Protein AF-D2VRP2-F1 (afdb_monomer)

Nearest PDB structures (foldseek):
  1vkb-assembly1_A  TM=7.265E-01  e=5.240E-06  Mus musculus
  1v30-assembly1_A  TM=7.559E-01  e=2.590E-05  Pyrococcus horikoshii
  2qik-assembly1_A  TM=7.877E-01  e=1.207E-04  Bacillus subtilis
  2kl2-assembly1_A  TM=7.046E-01  e=2.181E-04  Mus musculus
  3qbt-assembly4_H  TM=2.808E-01  e=1.389E+00  Homo sapiens

Organism: Naegleria gruberi (NCBI:txid5762)

Sequence (166 aa):
MSAQPNGQNVVNLFVYGTLRPDDDSKAAWTHSFNNPDSYKALAEFGFIEGVKMYFSDYPVAVFTSDPNDRIYGYIISKLLIVADEIEEYPSMYDRTAVHAYPVCKETYDKKVMETNSDECVLIEKSSQNPITAYVYHRSLQHIAEVDKNLNPLAIPQNDWLRRNRQ

Solvent-accessible surface area (backbone atoms only — not comparable to full-atom values): 9525 Å² total; per-residue (Å²): 137,82,83,78,76,81,89,67,83,74,50,29,35,45,29,46,37,74,63,23,57,85,51,82,84,73,57,82,87,34,55,61,44,60,33,76,88,58,43,46,78,79,29,85,24,26,36,36,64,18,22,46,33,25,42,71,100,53,70,39,37,32,81,51,91,47,69,80,34,35,33,37,31,29,32,32,27,78,44,56,69,62,48,37,64,74,47,41,54,79,78,73,22,47,76,45,81,41,61,33,38,53,47,63,57,69,62,50,54,52,51,51,72,72,43,95,58,62,58,61,74,84,76,80,81,47,96,64,77,62,44,68,19,35,34,70,30,41,53,72,65,56,45,54,70,72,42,80,79,69,75,66,42,70,33,38,37,19,25,57,92,41,53,81,77,114

Secondary structure (DSSP, 8-state):
-PPPPS-----EEEE-STTSTT--S--GGGTTTS-GGGSEEEEEEEEEESEEEEESSSEEEEE-S-TT-EEEEEEEES-HHHHHHHTTTTTS-EEEEEEEEE--HHHHHHHHHH--SSSPP-PPPPSSPPEEEEEEE--HHHHHHH-TT---EEPGGG-GGGGGG-

Radius of gyration: 15.37 Å; Cα contacts (8 Å, |Δi|>4): 317; chains: 1; bounding box: 36×39×46 Å

pLDDT: mean 88.24, std 13.35, range [33.78, 98.44]

Foldseek 3Di:
DDDDPDDDPFQKAWDFWCLALPDPPVPVLNVLSVDPVNKAFPANKWKFFQWFWWDDVIIAIEGHPGRLHIAMGTIIGNCRVSCCVVCVPPPNWDKDKTFIAHDDVVVVVVQVVVDPFLAARDDDGDPDGTDTHMYIHDYPVSCCVPVVDDPTHTQRNNGNVSNVVD

Mean predicted aligned error: 5.58 Å

Structure (mmCIF, N/CA/C/O backbone):
data_AF-D2VRP2-F1
#
_entry.id   AF-D2VRP2-F1
#
loop_
_atom_site.group_PDB
_atom_site.id
_atom_site.type_symbol
_atom_site.label_atom_id
_atom_site.label_al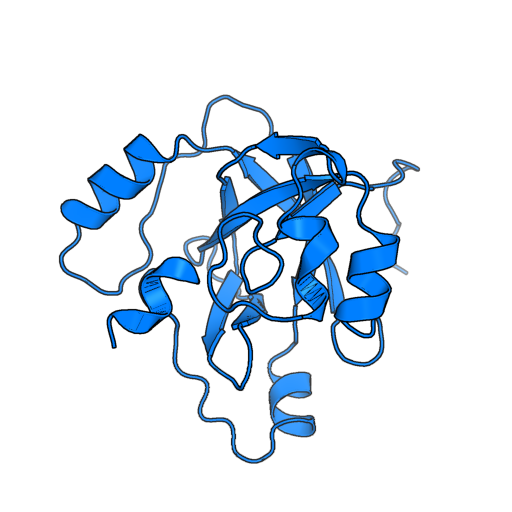t_id
_atom_site.label_comp_id
_atom_site.label_asym_id
_atom_site.label_entity_id
_atom_site.label_seq_id
_atom_site.pdbx_PDB_ins_code
_atom_site.Cartn_x
_atom_site.Cartn_y
_atom_site.Cartn_z
_atom_site.occupancy
_atom_site.B_iso_or_equiv
_atom_site.auth_seq_id
_atom_site.auth_comp_id
_atom_site.auth_asym_id
_atom_site.auth_atom_id
_atom_site.pdbx_PDB_model_num
ATOM 1 N N . MET A 1 1 ? -10.515 -6.899 -24.292 1.00 33.78 1 MET A N 1
ATOM 2 C CA . MET A 1 1 ? -10.430 -5.436 -24.482 1.00 33.78 1 MET A CA 1
ATOM 3 C C . MET A 1 1 ? -11.098 -4.780 -23.286 1.00 33.78 1 MET A C 1
ATOM 5 O O . MET A 1 1 ? -12.313 -4.658 -23.263 1.00 33.78 1 MET A O 1
ATOM 9 N N . SER A 1 2 ? -10.331 -4.489 -22.239 1.00 37.00 2 SER A N 1
ATOM 10 C CA . SER A 1 2 ? -10.818 -3.818 -21.033 1.00 37.00 2 SER A CA 1
ATOM 11 C C . SER A 1 2 ? -10.791 -2.309 -21.269 1.00 37.00 2 SER A C 1
ATOM 13 O O . SER A 1 2 ? -9.744 -1.739 -21.567 1.00 37.00 2 SER A O 1
ATOM 15 N N . ALA A 1 3 ? -11.959 -1.675 -21.194 1.00 39.03 3 ALA A N 1
ATOM 16 C CA . ALA A 1 3 ? -12.089 -0.229 -21.278 1.00 39.03 3 ALA A CA 1
ATOM 17 C C . ALA A 1 3 ? -11.336 0.419 -20.106 1.00 39.03 3 ALA A C 1
ATOM 19 O O . ALA A 1 3 ? -11.658 0.158 -18.947 1.00 39.03 3 ALA A O 1
ATOM 20 N N . GLN A 1 4 ? -10.327 1.241 -20.402 1.00 40.16 4 GLN A N 1
ATOM 21 C CA . GLN A 1 4 ? -9.709 2.099 -19.396 1.00 40.16 4 GLN A CA 1
ATOM 22 C C . GLN A 1 4 ? -10.696 3.223 -19.044 1.00 40.16 4 GLN A C 1
ATOM 24 O O . GLN A 1 4 ? -11.169 3.913 -19.952 1.00 40.16 4 GLN A O 1
ATOM 29 N N . PRO A 1 5 ? -11.053 3.412 -17.764 1.00 44.88 5 PRO A N 1
ATOM 30 C CA . PRO A 1 5 ? -11.942 4.492 -17.373 1.00 44.88 5 PRO A CA 1
ATOM 31 C C . PRO A 1 5 ? -11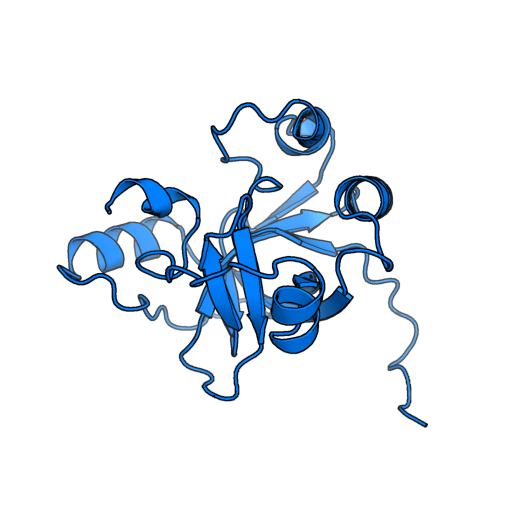.256 5.848 -17.596 1.00 44.88 5 PRO A C 1
ATOM 33 O O . PRO A 1 5 ? -10.077 6.018 -17.298 1.00 44.88 5 PRO A O 1
ATOM 36 N N . ASN A 1 6 ? -12.024 6.791 -18.148 1.00 41.31 6 ASN A N 1
ATOM 37 C CA . ASN A 1 6 ? -11.727 8.208 -18.376 1.00 41.31 6 ASN A CA 1
ATOM 38 C C . ASN A 1 6 ? -10.517 8.782 -17.609 1.00 41.31 6 ASN A C 1
ATOM 40 O O . ASN A 1 6 ? -10.652 9.163 -16.451 1.00 41.31 6 ASN A O 1
ATOM 44 N N . GLY A 1 7 ? -9.383 8.930 -18.305 1.00 44.12 7 GLY A N 1
ATOM 45 C CA . GLY A 1 7 ? -8.525 10.128 -18.347 1.00 44.12 7 GLY A CA 1
ATOM 46 C C . GLY A 1 7 ? -8.018 10.788 -17.057 1.00 44.12 7 GLY A C 1
ATOM 47 O O . GLY A 1 7 ? -7.414 11.855 -17.143 1.00 44.12 7 GLY A O 1
ATOM 48 N N . GLN A 1 8 ? -8.232 10.224 -15.872 1.00 49.06 8 GLN A N 1
ATOM 49 C CA . GLN A 1 8 ? -7.562 10.695 -14.668 1.00 49.06 8 GLN A CA 1
ATOM 50 C C . GLN A 1 8 ? -6.160 10.093 -14.656 1.00 49.06 8 GLN A C 1
ATOM 52 O O . GLN A 1 8 ? -5.999 8.889 -14.468 1.00 49.06 8 GLN A O 1
ATOM 57 N N . ASN A 1 9 ? -5.143 10.933 -14.865 1.00 66.75 9 ASN A N 1
ATOM 58 C CA . ASN A 1 9 ? -3.757 10.580 -14.569 1.00 66.75 9 ASN A CA 1
ATOM 59 C C . ASN A 1 9 ? -3.661 10.295 -13.065 1.00 66.75 9 ASN A C 1
ATOM 61 O O . ASN A 1 9 ? -3.453 11.206 -12.263 1.00 66.75 9 ASN A O 1
ATOM 65 N N . VAL A 1 10 ? -3.878 9.039 -12.672 1.00 69.81 10 VAL A N 1
ATOM 66 C CA . VAL A 1 10 ? -3.659 8.593 -11.298 1.00 69.81 10 VAL A CA 1
ATOM 67 C C . VAL A 1 10 ? -2.161 8.726 -11.041 1.00 69.81 10 VAL A C 1
ATOM 69 O O . VAL A 1 10 ? -1.357 8.008 -11.621 1.00 69.81 10 VAL A O 1
ATOM 72 N N . VAL A 1 11 ? -1.783 9.686 -10.203 1.00 87.81 11 VAL A N 1
ATOM 73 C CA . VAL A 1 11 ? -0.390 9.925 -9.772 1.00 87.81 11 VAL A CA 1
ATOM 74 C C . VAL A 1 11 ? -0.196 9.636 -8.283 1.00 87.81 11 VAL A C 1
ATOM 76 O O . VAL A 1 11 ? 0.837 9.973 -7.699 1.00 87.81 11 VAL A O 1
ATOM 79 N N . ASN A 1 12 ? -1.221 9.050 -7.663 1.00 96.94 12 ASN A N 1
ATOM 80 C CA . ASN A 1 12 ? -1.221 8.675 -6.260 1.00 96.94 12 ASN A CA 1
ATOM 81 C C . ASN A 1 12 ? -0.688 7.251 -6.117 1.00 96.94 12 ASN A C 1
ATOM 83 O O . ASN A 1 12 ? -0.940 6.402 -6.972 1.00 96.94 12 ASN A O 1
ATOM 87 N N . LEU A 1 13 ? -0.010 6.991 -5.009 1.00 97.88 13 LEU A N 1
ATOM 88 C CA . LEU A 1 13 ? 0.543 5.700 -4.637 1.00 97.88 13 LEU A CA 1
ATOM 89 C C . LEU A 1 13 ? -0.026 5.271 -3.287 1.00 97.88 13 LEU A C 1
ATOM 91 O O . LEU A 1 13 ? -0.113 6.085 -2.367 1.00 97.88 13 LEU A O 1
ATOM 95 N N . PHE A 1 14 ? -0.376 3.995 -3.177 1.00 98.44 14 PHE A N 1
ATOM 96 C CA . PHE A 1 14 ? -0.557 3.306 -1.910 1.00 98.44 14 PHE A CA 1
ATOM 97 C C . PHE A 1 14 ? 0.709 2.490 -1.638 1.00 98.44 14 PHE A C 1
ATOM 99 O O . PHE A 1 14 ? 0.995 1.533 -2.358 1.00 98.44 14 PHE A O 1
ATOM 106 N N . VAL A 1 15 ? 1.481 2.883 -0.625 1.00 97.88 15 VAL A N 1
ATOM 107 C CA . VAL A 1 15 ? 2.757 2.241 -0.271 1.00 97.88 15 VAL A CA 1
ATOM 108 C C . VAL A 1 15 ? 2.623 1.522 1.067 1.00 97.88 15 VAL A C 1
ATOM 110 O O . VAL A 1 15 ? 2.195 2.115 2.053 1.00 97.88 15 VAL A O 1
ATOM 113 N N . TYR A 1 16 ? 2.970 0.236 1.103 1.00 97.00 16 TYR A N 1
ATOM 114 C CA . TYR A 1 16 ? 2.718 -0.651 2.251 1.00 97.00 16 TYR A CA 1
ATOM 115 C C . TYR A 1 16 ? 3.975 -1.318 2.814 1.00 97.00 16 TYR A C 1
ATOM 117 O O . TYR A 1 16 ? 3.913 -1.896 3.894 1.00 97.00 16 TYR A O 1
ATOM 125 N N . GLY A 1 17 ? 5.091 -1.246 2.089 1.00 95.44 17 GLY A N 1
ATOM 126 C CA . GLY A 1 17 ? 6.344 -1.929 2.395 1.00 95.44 17 GLY A CA 1
ATOM 127 C C . GLY A 1 17 ? 7.500 -0.968 2.6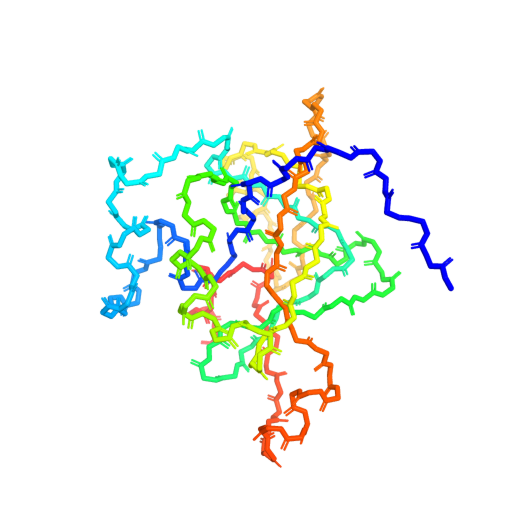61 1.00 95.44 17 GLY A C 1
ATOM 128 O O . GLY A 1 17 ? 7.325 0.051 3.321 1.00 95.44 17 GLY A O 1
ATOM 129 N N . THR A 1 18 ? 8.667 -1.255 2.084 1.00 94.88 18 THR A N 1
ATOM 130 C CA . THR A 1 18 ? 9.887 -0.435 2.218 1.00 94.88 18 THR A CA 1
ATOM 131 C C . THR A 1 18 ? 9.737 0.984 1.669 1.00 94.88 18 THR A C 1
ATOM 133 O O . THR A 1 18 ? 10.440 1.885 2.101 1.00 94.88 18 THR A O 1
ATOM 136 N N . LEU A 1 19 ? 8.808 1.214 0.736 1.00 96.50 19 LEU A N 1
ATOM 137 C CA . LEU A 1 19 ? 8.491 2.556 0.233 1.00 96.50 19 LEU A CA 1
ATOM 138 C C . LEU A 1 19 ? 7.645 3.397 1.204 1.00 96.50 19 LEU A C 1
ATOM 140 O O . LEU A 1 19 ? 7.281 4.527 0.878 1.00 96.50 19 LEU A O 1
ATOM 144 N N . ARG A 1 20 ? 7.263 2.869 2.370 1.00 96.31 20 ARG A N 1
ATOM 145 C CA . ARG A 1 20 ? 6.544 3.668 3.359 1.00 96.31 20 ARG A CA 1
ATOM 146 C C . ARG A 1 20 ? 7.453 4.757 3.937 1.00 96.31 20 ARG A C 1
ATOM 148 O O . ARG A 1 20 ? 8.578 4.446 4.313 1.00 96.31 20 ARG A O 1
ATOM 155 N N . PRO A 1 21 ? 6.954 5.995 4.105 1.00 95.56 21 PRO A N 1
ATOM 156 C CA . PRO A 1 21 ? 7.723 7.061 4.747 1.00 95.56 21 PRO A CA 1
ATOM 157 C C . PRO A 1 21 ? 8.153 6.777 6.192 1.00 95.56 21 PRO A C 1
ATOM 159 O O . PRO A 1 21 ? 9.099 7.388 6.681 1.00 95.56 21 PRO A O 1
ATOM 162 N N . ASP A 1 22 ? 7.437 5.890 6.888 1.00 94.31 22 ASP A N 1
ATOM 163 C CA . ASP A 1 22 ? 7.727 5.464 8.259 1.00 94.31 22 ASP A CA 1
ATOM 164 C C . ASP A 1 22 ? 8.491 4.128 8.333 1.00 94.31 22 ASP A C 1
ATOM 166 O O . ASP A 1 22 ? 8.633 3.564 9.419 1.00 94.31 22 ASP A O 1
ATOM 170 N N . ASP A 1 23 ? 8.996 3.617 7.204 1.00 92.81 23 ASP A N 1
ATOM 171 C CA . ASP A 1 23 ? 9.845 2.429 7.189 1.00 92.81 23 ASP A CA 1
ATOM 172 C C . ASP A 1 23 ? 11.260 2.725 7.712 1.00 92.81 23 ASP A C 1
ATOM 174 O O . ASP A 1 23 ? 11.942 3.669 7.305 1.00 92.81 23 ASP A O 1
ATOM 178 N N . ASP A 1 24 ? 11.731 1.860 8.606 1.00 87.69 24 ASP A N 1
ATOM 179 C CA . ASP A 1 24 ? 13.003 1.987 9.314 1.00 87.69 24 ASP A CA 1
ATOM 180 C C . ASP A 1 24 ? 14.085 1.018 8.810 1.00 87.69 24 ASP A C 1
ATOM 182 O O . ASP A 1 24 ? 15.146 0.904 9.429 1.00 87.69 24 ASP A O 1
ATOM 186 N N . SER A 1 25 ? 13.871 0.350 7.666 1.00 85.81 25 SER A N 1
ATOM 187 C CA . SER A 1 25 ? 14.841 -0.593 7.082 1.00 85.81 25 SER A CA 1
ATOM 188 C C . SER A 1 25 ? 16.173 0.053 6.682 1.00 85.81 25 SER A C 1
ATOM 190 O O . SER A 1 25 ? 17.175 -0.644 6.525 1.00 85.81 25 SER A O 1
ATOM 192 N N . LYS A 1 26 ? 16.200 1.387 6.526 1.00 86.38 26 LYS A N 1
ATOM 193 C CA . LYS A 1 26 ? 17.342 2.175 6.019 1.00 86.38 26 LYS A CA 1
ATOM 194 C C . LYS A 1 26 ? 17.795 1.756 4.617 1.00 86.38 26 LYS A C 1
ATOM 196 O O . LYS A 1 26 ? 18.950 1.981 4.250 1.00 86.38 26 LYS A O 1
ATOM 201 N N . ALA A 1 27 ? 16.899 1.160 3.836 1.00 87.12 27 ALA A N 1
ATOM 202 C CA . ALA A 1 27 ? 17.138 0.846 2.440 1.00 87.12 27 ALA A CA 1
ATOM 203 C C . ALA A 1 27 ? 17.590 2.098 1.664 1.00 87.12 27 ALA A C 1
ATOM 205 O O . ALA A 1 27 ? 16.918 3.126 1.659 1.00 87.12 27 ALA A O 1
ATOM 206 N N . ALA A 1 28 ? 18.747 2.031 1.000 1.00 88.88 28 ALA A N 1
ATOM 207 C CA . ALA A 1 28 ? 19.355 3.210 0.374 1.00 88.88 28 ALA A CA 1
ATOM 208 C C . ALA A 1 28 ? 18.475 3.836 -0.727 1.00 88.88 28 ALA A C 1
ATOM 210 O O . ALA A 1 28 ? 18.535 5.042 -0.960 1.00 88.88 28 ALA A O 1
ATOM 211 N N . TRP A 1 29 ? 17.635 3.028 -1.378 1.00 90.38 29 TRP A N 1
ATOM 212 C CA . TRP A 1 29 ? 16.737 3.457 -2.450 1.00 90.38 29 TRP A CA 1
ATOM 213 C C . TRP A 1 29 ? 15.481 4.195 -1.957 1.00 90.38 29 TRP A C 1
ATOM 215 O O . TRP A 1 29 ? 14.791 4.810 -2.762 1.00 90.38 29 TRP A O 1
ATOM 225 N N . THR A 1 30 ? 15.178 4.200 -0.653 1.00 91.12 30 THR A N 1
ATOM 226 C CA . THR A 1 30 ? 13.933 4.790 -0.115 1.00 91.12 30 THR A CA 1
ATOM 227 C C . THR A 1 30 ? 14.084 6.253 0.309 1.00 91.12 30 THR A C 1
ATOM 229 O O . THR A 1 30 ? 13.151 6.851 0.843 1.00 91.12 30 THR A O 1
ATOM 232 N N . HIS A 1 31 ? 15.233 6.884 0.032 1.00 90.81 31 HIS A N 1
ATOM 233 C CA . HIS A 1 31 ? 15.541 8.239 0.505 1.00 90.81 31 HIS A CA 1
ATOM 234 C C . HIS A 1 31 ? 14.472 9.283 0.135 1.00 90.81 31 HIS A C 1
ATOM 236 O O . HIS A 1 31 ? 14.101 10.105 0.971 1.00 90.81 31 HIS A O 1
ATOM 242 N N . SER A 1 32 ? 13.922 9.226 -1.084 1.00 93.25 32 SER A N 1
ATOM 243 C CA . SER A 1 32 ? 12.846 10.130 -1.519 1.00 93.25 32 SER A CA 1
ATOM 244 C C . SER A 1 32 ? 11.524 9.912 -0.778 1.00 93.25 32 SER A C 1
ATOM 246 O O . SER A 1 32 ? 10.736 10.843 -0.668 1.00 93.25 32 SER A O 1
ATOM 248 N N . PHE A 1 33 ? 11.265 8.713 -0.259 1.00 95.19 33 PHE A N 1
ATOM 249 C CA . PHE A 1 33 ? 10.049 8.404 0.500 1.00 95.19 33 PHE A CA 1
ATOM 250 C C . PHE A 1 33 ? 10.189 8.796 1.973 1.00 95.19 33 PHE A C 1
ATOM 252 O O . PHE A 1 33 ? 9.202 9.162 2.600 1.00 95.19 33 PHE A O 1
ATOM 259 N N . ASN A 1 34 ? 11.419 8.825 2.491 1.00 92.69 34 ASN A N 1
ATOM 260 C CA . ASN A 1 34 ? 11.722 9.223 3.869 1.00 92.69 34 ASN A CA 1
ATOM 261 C C . ASN A 1 34 ? 11.947 10.738 4.025 1.00 92.69 34 ASN A C 1
ATOM 263 O O . ASN A 1 34 ? 12.186 11.220 5.132 1.00 92.69 34 ASN A O 1
ATOM 267 N N . ASN A 1 35 ? 11.890 11.499 2.927 1.00 93.69 35 ASN A N 1
ATOM 268 C CA . ASN A 1 35 ? 11.974 12.955 2.925 1.00 93.69 35 ASN A CA 1
ATOM 269 C C . ASN A 1 35 ? 10.575 13.573 2.703 1.00 93.69 35 ASN A C 1
ATOM 271 O O . ASN A 1 35 ? 10.093 13.560 1.566 1.00 93.69 35 ASN A O 1
ATOM 275 N N . PRO A 1 36 ? 9.939 14.167 3.734 1.00 93.06 36 PRO A N 1
ATOM 276 C CA . PRO A 1 36 ? 8.599 14.756 3.635 1.00 93.06 36 PRO A CA 1
ATOM 277 C C . PRO A 1 36 ? 8.430 15.818 2.540 1.00 93.06 36 PRO A C 1
ATOM 279 O O . PRO A 1 36 ? 7.325 15.994 2.033 1.00 93.06 36 PRO A O 1
ATOM 282 N N . ASP A 1 37 ? 9.509 16.493 2.126 1.00 95.56 37 ASP A N 1
ATOM 283 C CA . ASP A 1 37 ? 9.463 17.513 1.070 1.00 95.56 37 ASP A CA 1
ATOM 284 C C . ASP A 1 37 ? 9.371 16.912 -0.347 1.00 95.56 37 ASP A C 1
ATOM 286 O O . ASP A 1 37 ? 9.015 17.599 -1.309 1.00 95.56 37 ASP A O 1
ATOM 290 N N . SER A 1 38 ? 9.682 15.619 -0.497 1.00 95.06 38 SER A N 1
ATOM 291 C CA . SER A 1 38 ? 9.735 14.925 -1.793 1.00 95.06 38 SER A CA 1
ATOM 292 C C . SER A 1 38 ? 8.378 14.378 -2.251 1.00 95.06 38 SER A C 1
ATOM 294 O O . SER A 1 38 ? 8.196 14.088 -3.434 1.00 95.06 38 SER A O 1
ATOM 296 N N . TYR A 1 39 ? 7.396 14.273 -1.353 1.00 95.50 39 TYR A N 1
ATOM 297 C CA . TYR A 1 39 ? 6.057 13.772 -1.665 1.00 95.50 39 TYR A CA 1
ATOM 298 C C . TYR A 1 39 ? 4.963 14.677 -1.093 1.00 95.50 39 TYR A C 1
ATOM 300 O O . TYR A 1 39 ? 5.209 15.671 -0.420 1.00 95.50 39 TYR A O 1
ATOM 308 N N . LYS A 1 40 ? 3.706 14.375 -1.421 1.00 96.25 40 LYS A N 1
ATOM 309 C CA . LYS A 1 40 ? 2.551 14.936 -0.710 1.00 96.25 40 LYS A CA 1
ATOM 310 C C . LYS A 1 40 ? 1.768 13.791 -0.088 1.00 96.25 40 LYS A C 1
ATOM 312 O O . LYS A 1 40 ? 1.227 12.969 -0.831 1.00 96.25 40 LYS A O 1
ATOM 317 N N . ALA A 1 41 ? 1.694 13.767 1.241 1.00 96.06 41 ALA A N 1
ATOM 318 C CA . ALA A 1 41 ? 0.804 12.875 1.972 1.00 96.06 41 ALA A CA 1
ATOM 319 C C . ALA A 1 41 ? -0.652 13.265 1.688 1.00 96.06 41 ALA A C 1
ATOM 321 O O . ALA A 1 41 ? -1.054 14.413 1.884 1.00 96.06 41 ALA A O 1
ATOM 322 N N . LEU A 1 42 ? -1.430 12.315 1.178 1.00 95.94 42 LEU A N 1
ATOM 323 C CA . LEU A 1 42 ? -2.883 12.432 1.054 1.00 95.94 42 LEU A CA 1
ATOM 324 C C . LEU A 1 42 ? -3.570 11.803 2.269 1.00 95.94 42 LEU A C 1
ATOM 326 O O . LEU A 1 42 ? -4.584 12.318 2.727 1.00 95.94 42 LEU A O 1
ATOM 330 N N . ALA A 1 43 ? -2.979 10.731 2.800 1.00 95.44 43 ALA A N 1
ATOM 331 C CA . ALA A 1 43 ? -3.263 10.182 4.115 1.00 95.44 43 ALA A CA 1
ATOM 332 C C . ALA A 1 43 ? -2.000 9.506 4.661 1.00 95.44 43 ALA A C 1
ATOM 334 O O . ALA A 1 43 ? -1.326 8.771 3.937 1.00 95.44 43 ALA A O 1
ATOM 335 N N . GLU A 1 44 ? -1.700 9.734 5.936 1.00 94.06 44 GLU A N 1
ATOM 336 C CA . GLU A 1 44 ? -0.578 9.077 6.617 1.00 94.06 44 GLU A CA 1
ATOM 337 C C . GLU A 1 44 ? -0.868 7.608 6.926 1.00 94.06 44 GLU A C 1
ATOM 339 O O . GLU A 1 44 ? 0.046 6.829 7.150 1.00 94.06 44 GLU A O 1
ATOM 344 N N . PHE A 1 45 ? -2.138 7.207 6.937 1.00 96.00 45 PHE A N 1
ATOM 345 C CA . PHE A 1 45 ? -2.500 5.823 7.181 1.00 96.00 45 PHE A CA 1
ATOM 346 C C . PHE A 1 45 ? -3.803 5.458 6.470 1.00 96.00 45 PHE A C 1
ATOM 348 O O . PHE A 1 45 ? -4.751 6.245 6.390 1.00 96.00 45 PHE A O 1
ATOM 355 N N . GLY A 1 46 ? -3.848 4.249 5.930 1.00 97.00 46 GLY A N 1
ATOM 356 C CA . GLY A 1 46 ? -4.985 3.723 5.196 1.00 97.00 46 GLY A CA 1
ATOM 357 C C . GLY A 1 46 ? -4.826 2.241 4.909 1.00 97.00 46 GLY A C 1
ATOM 358 O O . GLY A 1 46 ? -3.794 1.641 5.215 1.00 97.00 46 GLY A O 1
ATOM 359 N N . PHE A 1 47 ? -5.850 1.661 4.294 1.00 97.81 47 PHE A N 1
ATOM 360 C CA . PHE A 1 47 ? -5.812 0.278 3.832 1.00 97.81 47 PHE A CA 1
ATOM 361 C C . PHE A 1 47 ? -6.382 0.122 2.425 1.00 97.81 47 PHE A C 1
ATOM 363 O O . PHE A 1 47 ? -7.138 0.970 1.944 1.00 97.81 47 PHE A O 1
ATOM 370 N N . ILE A 1 48 ? -6.049 -0.999 1.793 1.00 97.94 48 ILE A N 1
ATOM 371 C CA . ILE A 1 48 ? -6.722 -1.515 0.594 1.00 97.94 48 ILE A CA 1
ATOM 372 C C . ILE A 1 48 ? -7.310 -2.894 0.909 1.00 97.94 48 ILE A C 1
ATOM 374 O O . ILE A 1 48 ? -6.836 -3.566 1.820 1.00 97.94 48 ILE A O 1
ATOM 378 N N . GLU A 1 49 ? -8.361 -3.291 0.193 1.00 97.44 49 GLU A N 1
ATOM 379 C CA . GLU A 1 49 ? -9.080 -4.561 0.394 1.00 97.44 49 GLU A CA 1
ATOM 380 C C . GLU A 1 49 ? -8.710 -5.593 -0.675 1.00 97.44 49 GLU A C 1
ATOM 382 O O . GLU A 1 49 ? -8.338 -5.225 -1.790 1.00 97.44 49 GLU A O 1
ATOM 387 N N . GLY A 1 50 ? -8.876 -6.875 -0.348 1.00 96.62 50 GLY A N 1
ATOM 388 C CA . GLY A 1 50 ? -8.587 -7.992 -1.243 1.00 96.62 50 GLY A CA 1
ATOM 389 C C . GLY A 1 50 ? -7.096 -8.225 -1.441 1.00 96.62 50 GLY A C 1
ATOM 390 O O . GLY A 1 50 ? -6.687 -8.568 -2.548 1.00 96.62 50 GLY A O 1
ATOM 391 N N . VAL A 1 51 ? -6.267 -7.968 -0.423 1.00 97.12 51 VAL A N 1
ATOM 392 C CA . VAL A 1 51 ? -4.805 -8.083 -0.529 1.00 97.12 51 VAL A CA 1
ATOM 393 C C . VAL A 1 51 ? -4.201 -8.646 0.756 1.00 97.12 51 VAL A C 1
ATOM 395 O O . VAL A 1 51 ? -4.514 -8.176 1.849 1.00 97.12 51 VAL A O 1
ATOM 398 N N . LYS A 1 52 ? -3.286 -9.613 0.619 1.00 95.19 52 LYS A N 1
ATOM 399 C CA . LYS A 1 52 ? -2.420 -10.117 1.700 1.00 95.19 52 LYS A CA 1
ATOM 400 C C . LYS A 1 52 ? -0.972 -9.710 1.479 1.00 95.19 52 LYS A C 1
ATOM 402 O O . LYS A 1 52 ? -0.550 -9.525 0.338 1.00 95.19 52 LYS A O 1
ATOM 407 N N . MET A 1 53 ? -0.215 -9.621 2.570 1.00 94.69 53 MET A N 1
ATOM 408 C CA . MET A 1 53 ? 1.212 -9.320 2.529 1.00 94.69 53 MET A CA 1
ATOM 409 C C . MET A 1 53 ? 2.048 -10.508 2.995 1.00 94.69 53 MET A C 1
ATOM 411 O O . MET A 1 53 ? 1.763 -11.120 4.025 1.00 94.69 53 MET A O 1
ATOM 415 N N . TYR A 1 54 ? 3.116 -10.784 2.256 1.00 91.44 54 TYR A N 1
ATOM 416 C CA . TYR A 1 54 ? 4.065 -11.844 2.562 1.00 91.44 54 TYR A CA 1
ATOM 417 C C . TYR A 1 54 ? 5.493 -11.308 2.617 1.00 91.44 54 TYR A C 1
ATOM 419 O O . TYR A 1 54 ? 5.833 -10.326 1.955 1.00 91.44 54 TYR A O 1
ATOM 427 N N . PHE A 1 55 ? 6.322 -11.981 3.406 1.00 88.06 55 PHE A N 1
ATOM 428 C CA . PHE A 1 55 ? 7.759 -11.786 3.471 1.00 88.06 55 PHE A CA 1
ATOM 429 C C . PHE A 1 55 ? 8.446 -12.688 2.433 1.00 88.06 55 PHE A C 1
ATOM 431 O O . PHE A 1 55 ? 8.272 -13.911 2.460 1.00 88.06 55 PHE A O 1
ATOM 438 N N . SER A 1 56 ? 9.205 -12.069 1.529 1.00 81.69 56 SER A N 1
ATOM 439 C CA . SER A 1 56 ? 10.238 -12.704 0.698 1.00 81.69 56 SER A CA 1
ATOM 440 C C . SER A 1 56 ? 11.604 -12.184 1.183 1.00 81.69 56 SER A C 1
ATOM 442 O O . SER A 1 56 ? 11.869 -12.228 2.375 1.00 81.69 56 SER A O 1
ATOM 444 N N . ASP A 1 57 ? 12.428 -11.594 0.322 1.00 80.62 57 ASP A N 1
ATOM 445 C CA . ASP A 1 57 ? 13.507 -10.675 0.723 1.00 80.62 57 ASP A CA 1
ATOM 446 C C . ASP A 1 57 ? 12.969 -9.260 1.030 1.00 80.62 57 ASP A C 1
ATOM 448 O O . ASP A 1 57 ? 13.569 -8.480 1.772 1.00 80.62 57 ASP A O 1
ATOM 452 N N .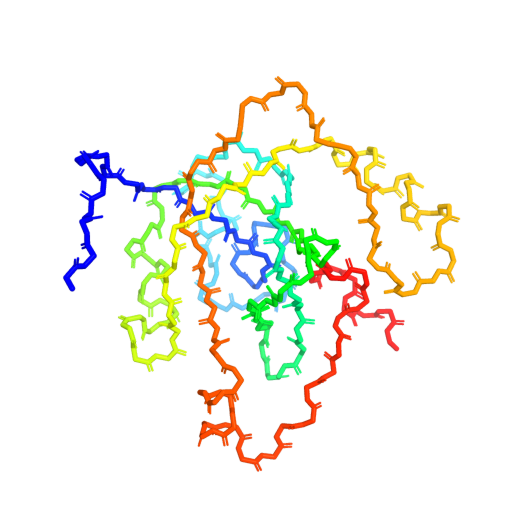 TYR A 1 58 ? 11.792 -8.949 0.478 1.00 84.69 58 TYR A N 1
ATOM 453 C CA . TYR A 1 58 ? 11.078 -7.675 0.566 1.00 84.69 58 TYR A CA 1
ATOM 454 C C . TYR A 1 58 ? 9.573 -7.933 0.776 1.00 84.69 58 TYR A C 1
ATOM 456 O O . TYR A 1 58 ? 9.109 -9.057 0.546 1.00 84.69 58 TYR A O 1
ATOM 464 N N . PRO A 1 59 ? 8.788 -6.938 1.230 1.00 91.12 59 PRO A N 1
ATOM 465 C CA . PRO A 1 59 ? 7.3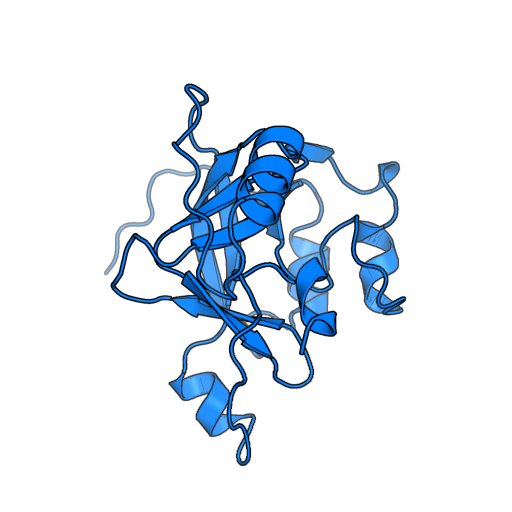42 -7.088 1.362 1.00 91.12 59 PRO A CA 1
ATOM 466 C C . PRO A 1 59 ? 6.678 -7.260 -0.000 1.00 91.12 59 PRO A C 1
ATOM 468 O O . PRO A 1 59 ? 6.846 -6.424 -0.882 1.00 91.12 59 PRO A O 1
ATOM 471 N N . VAL A 1 60 ? 5.850 -8.293 -0.136 1.00 92.69 60 VAL A N 1
ATOM 472 C CA . VAL A 1 60 ? 5.096 -8.558 -1.363 1.00 92.69 60 VAL A CA 1
ATOM 473 C C . VAL A 1 60 ? 3.601 -8.544 -1.073 1.00 92.69 60 VAL A C 1
ATOM 475 O O . VAL A 1 60 ? 3.107 -9.352 -0.283 1.00 92.69 60 VAL A O 1
ATOM 478 N N . ALA A 1 61 ? 2.870 -7.641 -1.727 1.00 96.00 61 ALA A N 1
ATOM 479 C CA . ALA A 1 61 ? 1.414 -7.688 -1.783 1.00 96.00 61 ALA A CA 1
ATOM 480 C C . ALA A 1 61 ? 0.938 -8.680 -2.847 1.00 96.00 61 ALA A C 1
ATOM 482 O O . ALA A 1 61 ? 1.450 -8.696 -3.967 1.00 96.00 61 ALA A O 1
ATOM 483 N N . VAL A 1 62 ? -0.087 -9.457 -2.503 1.00 94.94 62 VAL A N 1
ATOM 484 C CA . VAL A 1 62 ? -0.753 -10.412 -3.393 1.00 94.94 62 VAL A CA 1
ATOM 485 C C . VAL A 1 62 ? -2.258 -10.200 -3.296 1.00 94.94 62 VAL A C 1
ATOM 487 O O . VAL A 1 62 ? -2.825 -10.261 -2.203 1.00 94.94 62 VAL A O 1
ATOM 490 N N . PHE A 1 63 ? -2.911 -9.977 -4.436 1.00 95.88 63 PHE A N 1
ATOM 491 C CA . PHE A 1 63 ? -4.368 -9.875 -4.494 1.00 95.88 63 PHE A CA 1
ATOM 492 C C . PHE A 1 63 ? -5.040 -11.217 -4.188 1.00 95.88 63 PHE A C 1
ATOM 494 O O . PHE A 1 63 ? -4.623 -12.270 -4.676 1.00 95.88 63 PHE A O 1
ATOM 501 N N . THR A 1 64 ? -6.112 -11.167 -3.406 1.00 94.88 64 THR A N 1
ATOM 502 C CA . THR A 1 64 ? -6.934 -12.310 -3.007 1.00 94.88 64 THR A CA 1
ATOM 503 C C . THR A 1 64 ? -8.401 -12.053 -3.352 1.00 94.88 64 THR A C 1
ATOM 505 O O . THR A 1 64 ? -8.795 -10.959 -3.758 1.00 94.88 64 THR A O 1
ATOM 508 N N . SER A 1 65 ? -9.232 -13.086 -3.219 1.00 94.62 65 SER A N 1
ATOM 509 C CA . SER A 1 65 ? -10.681 -12.975 -3.398 1.00 94.62 65 SER A CA 1
ATOM 510 C C . SER A 1 65 ? -11.432 -12.577 -2.123 1.00 94.62 65 SER A C 1
ATOM 512 O O . SER A 1 65 ? -12.643 -12.374 -2.192 1.00 94.62 65 SER A O 1
ATOM 514 N N . ASP A 1 66 ? -10.764 -12.523 -0.966 1.00 95.00 66 ASP A N 1
ATOM 515 C CA . ASP A 1 66 ? -11.404 -12.215 0.316 1.00 95.00 66 ASP A CA 1
ATOM 516 C C . ASP A 1 66 ? -11.308 -10.708 0.605 1.00 95.00 66 ASP A C 1
ATOM 518 O O . ASP A 1 66 ? -10.212 -10.195 0.826 1.00 95.00 66 ASP A O 1
ATOM 522 N N . PRO A 1 67 ? -12.427 -9.963 0.641 1.00 91.25 67 PRO A N 1
ATOM 523 C CA . PRO A 1 67 ? -12.401 -8.527 0.922 1.00 91.25 67 PRO A CA 1
ATOM 524 C C . PRO A 1 67 ? -11.966 -8.180 2.358 1.00 91.25 67 PRO A C 1
ATOM 526 O O . PRO A 1 67 ? -11.686 -7.011 2.642 1.00 91.25 67 PRO A O 1
ATOM 529 N N . ASN A 1 68 ? -11.919 -9.160 3.267 1.00 93.25 68 ASN A N 1
ATOM 530 C CA . ASN A 1 68 ? -11.396 -8.972 4.620 1.00 93.25 68 ASN A CA 1
ATOM 531 C C . ASN A 1 68 ? -9.866 -9.013 4.664 1.00 93.25 68 ASN A C 1
ATOM 533 O O . ASN A 1 68 ? -9.280 -8.528 5.631 1.00 93.25 68 ASN A O 1
ATOM 537 N N . ASP A 1 69 ? -9.218 -9.527 3.616 1.00 95.25 69 ASP A N 1
ATOM 538 C CA . ASP A 1 69 ? -7.777 -9.398 3.468 1.00 95.25 69 ASP A CA 1
ATOM 539 C C . ASP A 1 69 ? -7.441 -7.944 3.167 1.00 95.25 69 ASP A C 1
ATOM 541 O O . ASP A 1 69 ? -7.839 -7.387 2.140 1.00 95.25 69 ASP A O 1
ATOM 545 N N . ARG A 1 70 ? -6.734 -7.305 4.093 1.00 96.88 70 ARG A N 1
ATOM 546 C CA . ARG A 1 70 ? -6.357 -5.901 3.983 1.00 96.88 70 ARG A CA 1
ATOM 547 C C . ARG A 1 70 ? -4.898 -5.740 4.308 1.00 96.88 70 ARG A C 1
ATOM 549 O O . ARG A 1 70 ? -4.434 -6.343 5.265 1.00 96.88 70 ARG A O 1
ATOM 556 N N . ILE A 1 71 ? -4.221 -4.870 3.570 1.00 97.62 71 ILE A N 1
ATOM 557 C CA . ILE A 1 71 ? -2.880 -4.400 3.921 1.00 97.62 71 ILE A CA 1
ATOM 558 C C . ILE A 1 71 ? -2.927 -2.925 4.301 1.00 97.62 71 ILE A C 1
ATOM 560 O O . ILE A 1 71 ? -3.763 -2.174 3.790 1.00 97.62 71 ILE A O 1
ATOM 564 N N . TYR A 1 72 ? -2.007 -2.518 5.170 1.00 97.56 72 TYR A N 1
ATOM 565 C CA . TYR A 1 72 ? -1.940 -1.165 5.715 1.00 97.56 72 TYR A CA 1
ATOM 566 C C . TYR A 1 72 ? -0.724 -0.394 5.201 1.00 97.56 72 TYR A C 1
ATOM 568 O O . TYR A 1 72 ? 0.353 -0.958 4.996 1.00 97.56 72 TYR A O 1
ATOM 576 N N . GLY A 1 73 ? -0.899 0.909 4.985 1.00 97.62 73 GLY A N 1
ATOM 577 C CA . GLY A 1 73 ? 0.133 1.742 4.381 1.00 97.62 73 GLY A CA 1
ATOM 578 C C . GLY A 1 73 ? -0.219 3.223 4.291 1.00 97.62 73 GLY A C 1
ATOM 579 O O . GLY A 1 73 ? -1.209 3.685 4.859 1.00 97.62 73 GLY A O 1
ATOM 580 N N . TYR A 1 74 ? 0.607 3.958 3.550 1.00 97.81 74 TYR A N 1
ATOM 581 C CA . TYR A 1 74 ? 0.466 5.391 3.293 1.00 97.81 74 TYR A CA 1
ATOM 582 C C . TYR A 1 74 ? -0.171 5.646 1.929 1.00 97.81 74 TYR A C 1
ATOM 584 O O . TYR A 1 74 ? 0.059 4.902 0.974 1.00 97.81 74 TYR A O 1
ATOM 592 N N . ILE A 1 75 ? -0.905 6.756 1.816 1.00 97.69 75 ILE A N 1
ATOM 593 C CA . ILE A 1 75 ? -1.426 7.261 0.542 1.00 97.69 75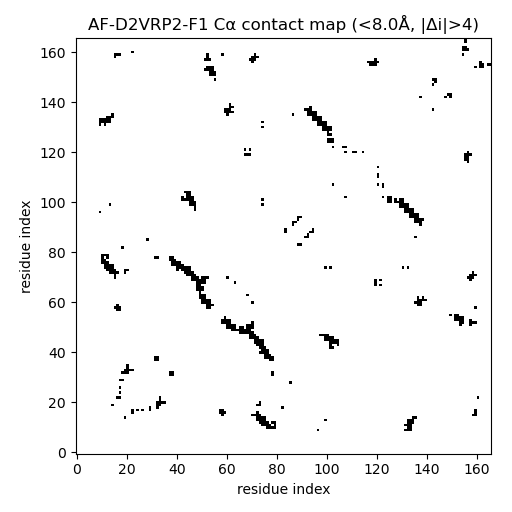 ILE A CA 1
ATOM 594 C C . ILE A 1 75 ? -0.681 8.552 0.207 1.00 97.69 75 ILE A C 1
ATOM 596 O O . ILE A 1 75 ? -0.876 9.581 0.858 1.00 97.69 75 ILE A O 1
ATOM 600 N N . ILE A 1 76 ? 0.168 8.513 -0.816 1.00 97.62 76 ILE A N 1
ATOM 601 C CA . ILE A 1 76 ? 1.047 9.625 -1.201 1.00 97.62 76 ILE A CA 1
ATOM 602 C C . ILE A 1 76 ? 0.900 9.974 -2.683 1.00 97.62 76 ILE A C 1
ATOM 604 O O . ILE A 1 76 ? 0.216 9.294 -3.440 1.00 97.62 76 ILE A O 1
ATOM 608 N N . SER A 1 77 ? 1.546 11.053 -3.115 1.00 96.44 77 SER A N 1
ATOM 609 C CA . SER A 1 77 ? 1.630 11.461 -4.523 1.00 96.44 77 SER A CA 1
ATOM 610 C C . SER A 1 77 ? 2.997 12.078 -4.836 1.00 96.44 77 SER A C 1
ATOM 612 O O . SER A 1 77 ? 3.757 12.376 -3.914 1.00 96.44 77 SER A O 1
ATOM 614 N N . LYS A 1 78 ? 3.267 12.309 -6.132 1.00 93.69 78 LYS A N 1
ATOM 615 C CA . LYS A 1 78 ? 4.499 12.886 -6.731 1.00 93.69 78 LYS A CA 1
ATOM 616 C C . LYS A 1 78 ? 5.677 11.931 -6.962 1.00 93.69 78 LYS A C 1
ATOM 618 O O . LYS A 1 78 ? 6.593 12.312 -7.679 1.00 93.69 78 LYS A O 1
ATOM 623 N N . LEU A 1 79 ? 5.641 10.705 -6.441 1.00 95.56 79 LEU A N 1
ATOM 624 C CA . LEU A 1 79 ? 6.763 9.757 -6.541 1.00 95.56 79 LEU A CA 1
ATOM 625 C C . LEU A 1 79 ? 6.535 8.596 -7.521 1.00 95.56 79 LEU A C 1
ATOM 627 O O . LEU A 1 79 ? 7.259 7.615 -7.462 1.00 95.56 79 LEU A O 1
ATOM 631 N N . LEU A 1 80 ? 5.558 8.684 -8.432 1.00 95.19 80 LEU A N 1
ATOM 632 C CA . LEU A 1 80 ? 5.208 7.563 -9.320 1.00 95.19 80 LEU A CA 1
ATOM 633 C C . LEU A 1 80 ? 6.382 7.079 -10.186 1.00 95.19 80 LEU A C 1
ATOM 635 O O . LEU A 1 80 ? 6.623 5.884 -10.256 1.00 95.19 80 LEU A O 1
ATOM 639 N N . ILE A 1 81 ? 7.120 8.001 -10.812 1.00 94.94 81 ILE A N 1
ATOM 640 C CA . ILE A 1 81 ? 8.263 7.652 -11.676 1.00 94.94 81 ILE A CA 1
ATOM 641 C C . ILE A 1 81 ? 9.394 7.038 -10.842 1.00 94.94 81 ILE A C 1
ATOM 643 O O . ILE A 1 81 ? 9.961 6.025 -11.226 1.00 94.94 81 ILE A O 1
ATOM 647 N N . VAL A 1 82 ? 9.670 7.610 -9.667 1.00 95.75 82 VAL A N 1
ATOM 648 C CA . VAL A 1 82 ? 10.688 7.090 -8.741 1.00 95.75 82 VAL A CA 1
ATOM 649 C C . VAL A 1 82 ? 10.308 5.689 -8.251 1.00 95.75 82 VAL A C 1
ATOM 651 O O . VAL A 1 82 ? 11.159 4.813 -8.164 1.00 95.75 82 VAL A O 1
ATOM 654 N N . ALA A 1 83 ? 9.025 5.459 -7.961 1.00 96.00 83 ALA A N 1
ATOM 655 C CA . ALA A 1 83 ? 8.527 4.145 -7.574 1.00 96.00 83 ALA A CA 1
ATOM 656 C C . ALA A 1 83 ? 8.633 3.131 -8.724 1.00 96.00 83 ALA A C 1
ATOM 658 O O . ALA A 1 83 ? 9.035 2.002 -8.479 1.00 96.00 83 ALA A O 1
ATOM 659 N N . ASP A 1 84 ? 8.337 3.531 -9.967 1.00 96.00 84 ASP A N 1
ATOM 660 C CA . ASP A 1 84 ? 8.497 2.659 -11.140 1.00 96.00 84 ASP A CA 1
ATOM 661 C C . ASP A 1 84 ? 9.947 2.195 -11.319 1.00 96.00 84 ASP A C 1
ATOM 663 O O . ASP A 1 84 ? 10.175 1.028 -11.630 1.00 96.00 84 ASP A O 1
ATOM 667 N N . GLU A 1 85 ? 10.916 3.089 -11.102 1.00 95.94 85 GLU A N 1
ATOM 668 C CA . GLU A 1 85 ? 12.345 2.765 -11.169 1.00 95.94 85 GLU A CA 1
ATOM 669 C C . GLU A 1 85 ? 12.771 1.807 -10.050 1.00 95.94 85 GLU A C 1
ATOM 671 O O . GLU A 1 85 ? 13.466 0.830 -10.319 1.00 95.94 85 GLU A O 1
ATOM 676 N N . ILE A 1 86 ? 12.344 2.061 -8.807 1.00 95.38 86 ILE A N 1
ATOM 677 C CA . ILE A 1 86 ? 12.703 1.232 -7.645 1.00 95.38 86 ILE A CA 1
ATOM 678 C C . ILE A 1 86 ? 12.083 -0.166 -7.728 1.00 95.38 86 ILE A C 1
ATOM 680 O O . ILE A 1 86 ? 12.746 -1.146 -7.405 1.00 95.38 86 ILE A O 1
ATOM 684 N N . GLU A 1 87 ? 10.820 -0.257 -8.137 1.00 93.19 87 GLU A N 1
ATOM 685 C CA . GLU A 1 87 ? 10.074 -1.520 -8.219 1.00 93.19 87 GLU A CA 1
ATOM 686 C C . GLU A 1 87 ? 10.319 -2.249 -9.554 1.00 93.19 87 GLU A C 1
ATOM 688 O O . GLU A 1 87 ? 9.678 -3.258 -9.850 1.00 93.19 87 GLU A O 1
ATOM 693 N N . GLU A 1 88 ? 11.224 -1.722 -10.389 1.00 93.06 88 GLU A N 1
ATOM 694 C CA . GLU A 1 88 ? 11.570 -2.236 -11.717 1.00 93.06 88 GLU A CA 1
ATOM 695 C C . GLU A 1 88 ? 10.322 -2.564 -12.562 1.00 93.06 88 GLU A C 1
ATOM 697 O O . GLU A 1 88 ? 10.239 -3.601 -13.227 1.00 93.06 88 GLU A O 1
ATOM 702 N N . TYR A 1 89 ? 9.312 -1.692 -12.514 1.00 91.12 89 TYR A N 1
ATOM 703 C CA . TYR A 1 89 ? 8.044 -1.883 -13.217 1.00 91.12 89 TYR A CA 1
ATOM 704 C C . TYR A 1 89 ? 8.230 -1.741 -14.742 1.00 91.12 89 TYR A C 1
ATOM 706 O O . TYR A 1 89 ? 8.877 -0.792 -15.194 1.00 91.12 89 TYR A O 1
ATOM 714 N N . PRO A 1 90 ? 7.622 -2.614 -15.576 1.00 92.38 90 PRO A N 1
ATOM 715 C CA . PRO A 1 90 ? 6.727 -3.731 -15.240 1.00 92.38 90 PRO A CA 1
ATOM 716 C C . PRO A 1 90 ? 7.435 -5.098 -15.142 1.00 92.38 90 PRO A C 1
ATOM 718 O O . PRO A 1 90 ? 6.792 -6.134 -15.274 1.00 92.38 90 PRO A O 1
ATOM 721 N N . SER A 1 91 ? 8.761 -5.121 -15.012 1.00 89.88 91 SER A N 1
ATOM 722 C CA . SER A 1 91 ? 9.556 -6.350 -15.084 1.00 89.88 91 SER A CA 1
ATOM 723 C C . SER A 1 91 ? 9.482 -7.177 -13.800 1.00 89.88 91 SER A C 1
ATOM 725 O O . SER A 1 91 ? 9.305 -8.386 -13.893 1.00 89.88 91 SER A O 1
ATOM 727 N N . MET A 1 92 ? 9.613 -6.544 -12.624 1.00 87.94 92 MET A N 1
ATOM 728 C CA . MET A 1 92 ? 9.648 -7.241 -11.321 1.00 87.94 92 MET A CA 1
ATOM 729 C C . MET A 1 92 ? 8.366 -7.099 -10.501 1.00 87.94 92 MET A C 1
ATOM 731 O O . MET A 1 92 ? 8.075 -7.942 -9.651 1.00 87.94 92 MET A O 1
ATOM 735 N N . TYR A 1 93 ? 7.613 -6.023 -10.708 1.00 90.75 93 TYR A N 1
ATOM 736 C CA . TYR A 1 93 ? 6.328 -5.794 -10.060 1.00 90.75 93 TYR A CA 1
ATOM 737 C C . TYR A 1 93 ? 5.281 -5.404 -11.090 1.00 90.75 93 TYR A C 1
ATOM 739 O O . TYR A 1 93 ? 5.550 -4.661 -12.036 1.00 90.75 93 TYR A O 1
ATOM 747 N N . ASP A 1 94 ? 4.060 -5.861 -10.843 1.00 93.19 94 ASP A N 1
ATOM 748 C CA . ASP A 1 94 ? 2.870 -5.350 -11.495 1.00 93.19 94 ASP A CA 1
ATOM 749 C C . ASP A 1 94 ? 2.382 -4.099 -10.761 1.00 93.19 94 ASP A C 1
ATOM 751 O O . ASP A 1 94 ? 2.610 -3.913 -9.564 1.00 93.19 94 ASP A O 1
ATOM 755 N N . ARG A 1 95 ? 1.643 -3.245 -11.471 1.00 94.69 95 ARG A N 1
ATOM 756 C CA . ARG A 1 95 ? 1.001 -2.062 -10.895 1.00 94.69 95 ARG A CA 1
ATOM 757 C C . ARG A 1 95 ? -0.486 -2.087 -11.183 1.00 94.69 95 ARG A C 1
ATOM 759 O O . ARG A 1 95 ? -0.916 -2.331 -12.308 1.00 94.69 95 ARG A O 1
ATOM 766 N N . THR A 1 96 ? -1.303 -1.826 -10.171 1.00 95.56 96 THR A N 1
ATOM 767 C CA . THR A 1 96 ? -2.766 -1.849 -10.307 1.00 95.56 96 THR A CA 1
ATOM 768 C C . THR A 1 96 ? -3.390 -0.664 -9.593 1.00 95.56 96 THR A C 1
ATOM 770 O O . THR A 1 96 ? -2.946 -0.272 -8.518 1.00 95.56 96 THR A O 1
ATOM 773 N N . ALA A 1 97 ? -4.394 -0.052 -10.224 1.00 96.56 97 ALA A N 1
ATOM 774 C CA . ALA A 1 97 ? -5.172 1.011 -9.604 1.00 96.56 97 ALA A CA 1
ATOM 775 C C . ALA A 1 97 ? -6.162 0.403 -8.605 1.00 96.56 97 ALA A C 1
ATOM 777 O O . ALA A 1 97 ? -6.926 -0.496 -8.951 1.00 96.56 97 ALA A O 1
ATOM 778 N N . VAL A 1 98 ? -6.155 0.913 -7.379 1.00 96.94 98 VAL A N 1
ATOM 779 C CA . VAL A 1 98 ? -6.981 0.452 -6.261 1.00 96.94 98 VAL A CA 1
ATOM 780 C C . VAL A 1 98 ? -7.651 1.626 -5.563 1.00 96.94 98 VAL A C 1
ATOM 782 O O . VAL A 1 98 ? -7.218 2.775 -5.672 1.00 96.94 98 VAL A O 1
ATOM 785 N N . HIS A 1 99 ? -8.709 1.325 -4.816 1.00 97.31 99 HIS A N 1
ATOM 786 C CA . HIS A 1 99 ? -9.304 2.256 -3.869 1.00 97.31 99 HIS A CA 1
ATOM 787 C C . HIS A 1 99 ? -8.642 2.082 -2.505 1.00 97.31 99 HIS A C 1
ATOM 789 O O . HIS A 1 99 ? -8.817 1.050 -1.858 1.00 97.31 99 HIS A O 1
ATOM 795 N N . ALA A 1 100 ? -7.892 3.096 -2.080 1.00 97.50 100 ALA A N 1
ATOM 796 C CA . ALA A 1 100 ? -7.325 3.172 -0.744 1.00 97.50 100 ALA A CA 1
ATOM 797 C C . ALA A 1 100 ? -8.260 3.952 0.183 1.00 97.50 100 ALA A C 1
ATOM 799 O O . ALA A 1 100 ? -8.761 5.020 -0.176 1.00 97.50 100 ALA A O 1
ATOM 800 N N . TYR A 1 101 ? -8.489 3.415 1.376 1.00 97.25 101 TYR A N 1
ATOM 801 C CA . TYR A 1 101 ? -9.392 3.973 2.375 1.00 97.25 101 TYR A CA 1
ATOM 802 C C . TYR A 1 101 ? -8.569 4.611 3.499 1.00 97.25 101 TYR A C 1
ATOM 804 O O . TYR A 1 101 ? -7.948 3.877 4.273 1.00 97.25 101 TYR A O 1
ATOM 812 N N . PRO A 1 102 ? -8.535 5.953 3.605 1.00 97.12 102 PRO A N 1
ATOM 813 C CA . PRO A 1 102 ? -7.878 6.629 4.718 1.00 97.12 102 PRO A CA 1
ATOM 814 C C . PRO A 1 102 ? -8.508 6.236 6.057 1.00 97.12 102 PRO A C 1
ATOM 816 O O . PRO A 1 102 ? -9.739 6.210 6.188 1.00 97.12 102 PRO A O 1
ATOM 819 N N . VAL A 1 103 ? -7.672 5.984 7.065 1.00 95.56 103 VAL A N 1
ATOM 820 C CA . VAL A 1 103 ? -8.113 5.709 8.439 1.00 95.56 103 VAL A CA 1
ATOM 821 C C . VAL A 1 103 ? -7.214 6.408 9.458 1.00 95.56 103 VAL A C 1
ATOM 823 O O . VAL A 1 103 ? -6.064 6.734 9.187 1.00 95.56 103 VAL A O 1
ATOM 826 N N . CYS A 1 104 ? -7.749 6.638 10.654 1.00 92.81 104 CYS A N 1
ATOM 827 C CA . CYS A 1 104 ? -7.002 7.201 11.777 1.00 92.81 104 CYS A CA 1
ATOM 828 C C . CYS A 1 104 ? -6.034 6.149 12.344 1.00 92.81 104 CYS A C 1
ATOM 830 O O . CYS A 1 104 ? -6.462 5.061 12.747 1.00 92.81 104 CYS A O 1
ATOM 832 N N . LYS A 1 105 ? -4.737 6.477 12.389 1.00 92.75 105 LYS A N 1
ATOM 833 C CA . LYS A 1 105 ? -3.687 5.565 12.858 1.00 92.75 105 LYS A CA 1
ATOM 834 C C . LYS A 1 105 ? -3.878 5.189 14.328 1.00 92.75 105 LYS A C 1
ATOM 836 O O . LYS A 1 105 ? -3.714 4.032 14.692 1.00 92.75 105 LYS A O 1
ATOM 841 N N . GLU A 1 106 ? -4.317 6.123 15.162 1.00 93.44 106 GLU A N 1
ATOM 842 C CA . GLU A 1 106 ? -4.582 5.880 16.582 1.00 93.44 106 GLU A CA 1
ATOM 843 C C . GLU A 1 106 ? -5.707 4.854 16.777 1.00 93.44 106 GLU A C 1
ATOM 845 O O . GLU A 1 106 ? -5.645 4.009 17.671 1.00 93.44 106 GLU A O 1
ATOM 850 N N . THR A 1 107 ? -6.722 4.886 15.906 1.00 92.75 107 THR A N 1
ATOM 851 C CA . THR A 1 107 ? -7.809 3.895 15.910 1.00 92.75 107 THR A CA 1
ATOM 852 C C . THR A 1 107 ? -7.282 2.509 15.540 1.00 92.75 107 THR A C 1
ATOM 854 O O . THR A 1 107 ? -7.674 1.519 16.160 1.00 92.75 107 THR A O 1
ATOM 857 N N . TYR A 1 108 ? -6.378 2.434 14.558 1.00 93.62 108 TYR A N 1
ATOM 858 C CA . TYR A 1 108 ? -5.698 1.192 14.195 1.00 93.62 108 TYR A CA 1
ATOM 859 C C . TYR A 1 108 ? -4.843 0.652 15.335 1.00 93.62 108 TYR A C 1
ATOM 861 O O . TYR A 1 108 ? -5.032 -0.491 15.743 1.00 93.62 108 TYR A O 1
ATOM 869 N N . ASP A 1 109 ? -3.962 1.479 15.895 1.00 92.88 109 ASP A N 1
ATOM 870 C CA . ASP A 1 109 ? -3.052 1.068 16.960 1.00 92.88 109 ASP A CA 1
ATOM 871 C C . ASP A 1 109 ? -3.820 0.569 18.191 1.00 92.88 109 ASP A C 1
ATOM 873 O O . ASP A 1 109 ? -3.444 -0.447 18.775 1.00 92.88 109 ASP A O 1
ATOM 877 N N . LYS A 1 110 ? -4.941 1.212 18.544 1.00 93.31 110 LYS A N 1
ATOM 878 C CA . LYS A 1 110 ? -5.818 0.745 19.624 1.00 93.31 110 LYS A CA 1
ATOM 879 C C . LYS A 1 110 ? -6.395 -0.646 19.335 1.00 93.31 110 LYS A C 1
ATOM 881 O O . LYS A 1 110 ? -6.304 -1.524 20.188 1.00 93.31 110 LYS A O 1
ATOM 886 N N . LYS A 1 111 ? -6.937 -0.873 18.133 1.00 92.50 111 LYS A N 1
ATOM 887 C CA . LYS A 1 111 ? -7.475 -2.189 17.744 1.00 92.50 111 LYS A CA 1
ATOM 888 C C . LYS A 1 111 ? -6.396 -3.269 17.696 1.00 92.50 111 LYS A C 1
ATOM 890 O O . LYS A 1 111 ? -6.645 -4.397 18.113 1.00 92.50 111 LYS A O 1
ATOM 895 N N . VAL A 1 112 ? -5.194 -2.925 17.235 1.00 90.69 112 VAL A N 1
ATOM 896 C CA . VAL A 1 112 ? -4.029 -3.819 17.278 1.00 90.69 112 VAL A CA 1
ATOM 897 C C . VAL A 1 112 ? -3.706 -4.224 18.716 1.00 90.69 112 VAL A C 1
ATOM 899 O O . VAL A 1 112 ? -3.407 -5.387 18.951 1.00 90.69 112 VAL A O 1
ATOM 902 N N . MET A 1 113 ? -3.763 -3.300 19.681 1.00 87.81 113 MET A N 1
ATOM 903 C CA . MET A 1 113 ? -3.513 -3.613 21.096 1.00 87.81 113 MET A CA 1
ATOM 904 C C . MET A 1 113 ? -4.606 -4.489 21.724 1.00 87.81 113 MET A C 1
ATOM 906 O O . MET A 1 113 ? -4.319 -5.258 22.635 1.00 87.81 113 MET A O 1
ATOM 910 N N . GLU A 1 114 ? -5.848 -4.375 21.254 1.00 90.00 114 GLU A N 1
ATOM 911 C CA . GLU A 1 114 ? -6.973 -5.215 21.693 1.00 90.00 114 GLU A CA 1
ATOM 912 C C . GLU A 1 114 ? -6.922 -6.627 21.079 1.00 90.00 114 GLU A C 1
ATOM 914 O O . GLU A 1 114 ? -7.480 -7.575 21.633 1.00 90.00 114 GLU A O 1
ATOM 919 N N . THR A 1 115 ? -6.228 -6.775 19.948 1.00 84.44 115 THR A N 1
ATOM 920 C CA . THR A 1 115 ? -6.123 -8.019 19.181 1.00 84.44 115 THR A CA 1
ATOM 921 C C . THR A 1 115 ? -4.823 -8.742 19.543 1.00 84.44 115 THR A C 1
ATOM 923 O O . THR A 1 115 ? -3.755 -8.416 19.036 1.00 84.44 115 THR A O 1
ATOM 926 N N . ASN A 1 116 ? -4.897 -9.761 20.404 1.00 71.56 116 ASN A N 1
ATOM 927 C CA . ASN A 1 116 ? -3.742 -10.599 20.778 1.00 71.56 116 ASN A CA 1
ATOM 928 C C . ASN A 1 116 ? -3.356 -11.637 19.698 1.00 71.56 116 ASN A C 1
ATOM 930 O O . ASN A 1 116 ? -2.729 -12.646 20.017 1.00 71.56 116 ASN A O 1
ATOM 934 N N . SER A 1 117 ? -3.762 -11.433 18.444 1.00 81.56 117 SER A N 1
ATOM 935 C CA . SER A 1 117 ? -3.510 -12.354 17.334 1.00 81.56 117 SER A CA 1
ATOM 936 C C . SER A 1 117 ? -2.781 -11.672 16.177 1.00 81.56 117 SER A C 1
ATOM 938 O O . SER A 1 117 ? -2.837 -10.451 15.995 1.00 81.56 117 SER A O 1
ATOM 940 N N . ASP A 1 118 ? -2.132 -12.501 15.360 1.00 82.69 118 ASP A N 1
ATOM 941 C CA . ASP A 1 118 ? -1.539 -12.111 14.076 1.00 82.69 118 ASP A CA 1
ATOM 942 C C . ASP A 1 118 ? -2.592 -11.914 12.972 1.00 82.69 118 ASP A C 1
ATOM 944 O O . ASP A 1 118 ? -2.248 -11.649 11.817 1.00 82.69 118 ASP A O 1
ATOM 948 N N . GLU A 1 119 ? -3.878 -12.045 13.308 1.00 85.88 119 GLU A N 1
ATOM 949 C CA . GLU A 1 119 ? -4.979 -11.858 12.372 1.00 85.88 119 GLU A CA 1
ATOM 950 C C . GLU A 1 119 ? -5.064 -10.409 11.883 1.00 85.88 119 GLU A C 1
ATOM 952 O O . GLU A 1 119 ? -4.688 -9.452 12.564 1.00 85.88 119 GLU A O 1
ATOM 957 N N . CYS A 1 120 ? -5.587 -10.246 10.669 1.00 85.25 120 CYS A N 1
ATOM 958 C CA . CYS A 1 120 ? -5.797 -8.934 10.079 1.00 85.25 120 CYS A CA 1
ATOM 959 C C . CYS A 1 120 ? -6.750 -8.107 10.950 1.00 85.25 120 CYS A C 1
ATOM 961 O O . CYS A 1 120 ? -7.903 -8.480 11.172 1.00 85.25 120 CYS A O 1
ATOM 963 N N . VAL A 1 121 ? -6.298 -6.934 11.391 1.00 89.19 121 VAL A N 1
ATOM 964 C CA . VAL A 1 121 ? -7.173 -5.979 12.074 1.00 89.19 121 VAL A CA 1
ATOM 965 C C . VAL A 1 121 ? -8.185 -5.446 11.066 1.00 89.19 121 VAL A C 1
ATOM 967 O O . VAL A 1 121 ? -7.815 -5.077 9.954 1.00 89.19 121 VAL A O 1
ATOM 970 N N . LEU A 1 122 ? -9.466 -5.383 11.432 1.00 90.69 122 LEU A N 1
ATOM 971 C CA . LEU A 1 122 ? -10.517 -4.825 10.578 1.00 90.69 122 LEU A CA 1
ATOM 972 C C . LEU A 1 122 ? -10.983 -3.475 11.128 1.00 90.69 122 LEU A C 1
ATOM 974 O O . LEU A 1 122 ? -11.642 -3.390 12.170 1.00 90.69 122 LEU A O 1
ATOM 978 N N . ILE A 1 123 ? -10.643 -2.396 10.421 1.00 90.56 123 ILE A N 1
ATOM 979 C CA . ILE A 1 123 ? -11.167 -1.048 10.687 1.00 90.56 123 ILE A CA 1
ATOM 980 C C . ILE A 1 123 ? -12.353 -0.768 9.775 1.00 90.56 123 ILE A C 1
ATOM 982 O O . ILE A 1 123 ? -12.368 -1.149 8.605 1.00 90.56 123 ILE A O 1
ATOM 986 N N . GLU A 1 124 ? -13.367 -0.103 10.314 1.00 89.19 124 GLU A N 1
ATOM 987 C CA . GLU A 1 124 ? -14.468 0.392 9.501 1.00 89.19 124 GLU A CA 1
ATOM 988 C C . GLU A 1 124 ? -13.966 1.466 8.533 1.00 89.19 124 GLU A C 1
ATOM 990 O O . GLU A 1 124 ? -13.064 2.246 8.845 1.00 89.19 124 GLU A O 1
ATOM 995 N N . LYS A 1 125 ? -14.546 1.502 7.333 1.00 88.94 125 LYS A N 1
ATOM 996 C CA . LYS A 1 125 ? -14.241 2.555 6.364 1.00 88.94 125 LYS A CA 1
ATOM 997 C C . LYS A 1 125 ? -14.613 3.898 6.986 1.00 88.94 125 LYS A C 1
ATOM 999 O O . LYS A 1 125 ? -15.699 4.040 7.547 1.00 88.94 125 LYS A O 1
ATOM 1004 N N . SER A 1 126 ? -13.715 4.875 6.897 1.00 84.12 126 SER A N 1
ATOM 1005 C CA . SER A 1 126 ? -14.049 6.231 7.321 1.00 84.12 126 SER A CA 1
ATOM 1006 C C . SER A 1 126 ? -15.145 6.810 6.417 1.00 84.12 126 SER A C 1
ATOM 1008 O O . SER A 1 126 ? -15.399 6.315 5.319 1.00 84.12 126 SER A O 1
ATOM 1010 N N . SER A 1 127 ? -15.792 7.888 6.860 1.00 83.94 127 SER A N 1
ATOM 1011 C CA . SER A 1 127 ? -16.731 8.644 6.021 1.00 83.94 127 SER A CA 1
ATOM 1012 C C . SER A 1 127 ? -16.046 9.390 4.868 1.00 83.94 127 SER A C 1
ATOM 1014 O O . SER A 1 127 ? -16.724 10.010 4.049 1.00 83.94 127 SER A O 1
ATOM 1016 N N . GLN A 1 128 ? -14.711 9.365 4.805 1.00 87.94 128 GLN A N 1
ATOM 1017 C CA . GLN A 1 128 ? -13.956 9.973 3.722 1.00 87.94 128 GLN A CA 1
ATOM 1018 C C . GLN A 1 128 ? -14.072 9.120 2.458 1.00 87.94 128 GLN A C 1
ATOM 1020 O O . GLN A 1 128 ? -14.066 7.890 2.505 1.00 87.94 128 GLN A O 1
ATOM 1025 N N . ASN A 1 129 ? -14.151 9.788 1.306 1.00 92.69 129 ASN A N 1
ATOM 1026 C CA . ASN A 1 129 ? -14.161 9.095 0.024 1.00 92.69 129 ASN A CA 1
ATOM 1027 C C . ASN A 1 129 ? -12.844 8.327 -0.179 1.00 92.69 129 ASN A C 1
ATOM 1029 O O . ASN A 1 129 ? -11.780 8.856 0.161 1.00 92.69 129 ASN A O 1
ATOM 1033 N N . PRO A 1 130 ? -12.889 7.119 -0.769 1.00 96.12 130 PRO A N 1
ATOM 1034 C CA . PRO A 1 130 ? -11.675 6.402 -1.119 1.00 96.12 130 PRO A CA 1
ATOM 1035 C C . PRO A 1 130 ? -10.838 7.205 -2.116 1.00 96.12 130 PRO A C 1
ATOM 1037 O O . PRO A 1 130 ? -11.363 7.902 -2.988 1.00 96.12 130 PRO A O 1
ATOM 1040 N N . ILE A 1 131 ? -9.521 7.061 -2.012 1.00 96.38 131 ILE A N 1
ATOM 1041 C CA . ILE A 1 131 ? -8.556 7.685 -2.910 1.00 96.38 131 ILE A CA 1
ATOM 1042 C C . ILE A 1 131 ? -8.096 6.629 -3.909 1.00 96.38 131 ILE A C 1
ATOM 1044 O O . ILE A 1 131 ? -7.565 5.589 -3.522 1.00 96.38 131 ILE A O 1
ATOM 1048 N N . THR A 1 132 ? -8.281 6.892 -5.202 1.00 97.38 132 THR A N 1
ATOM 1049 C CA . THR A 1 132 ? -7.702 6.042 -6.247 1.00 97.38 132 THR A CA 1
ATOM 1050 C C . THR A 1 132 ? -6.188 6.226 -6.262 1.00 97.38 132 THR A C 1
ATOM 1052 O O . THR A 1 132 ? -5.698 7.351 -6.414 1.00 97.38 132 THR A O 1
ATOM 1055 N N . ALA A 1 133 ? -5.456 5.127 -6.109 1.00 97.56 133 ALA A N 1
ATOM 1056 C CA . ALA A 1 133 ? -4.000 5.099 -6.090 1.00 97.56 133 ALA A CA 1
ATOM 1057 C C . ALA A 1 133 ? -3.472 3.845 -6.785 1.00 97.56 133 ALA A C 1
ATOM 1059 O O . ALA A 1 133 ? -4.172 2.842 -6.887 1.00 97.56 133 ALA A O 1
ATOM 1060 N N . TYR A 1 134 ? -2.236 3.899 -7.263 1.00 97.81 134 TYR A N 1
ATOM 1061 C CA . TYR A 1 134 ? -1.526 2.714 -7.711 1.00 97.81 134 TYR A CA 1
ATOM 1062 C C . TYR A 1 134 ? -0.891 1.981 -6.532 1.00 97.81 134 TYR A C 1
ATOM 1064 O O . TYR A 1 134 ? -0.353 2.610 -5.624 1.00 97.81 134 TYR A O 1
ATOM 1072 N N . VAL A 1 135 ? -0.919 0.654 -6.581 1.00 97.94 135 VAL A N 1
ATOM 1073 C CA . VAL A 1 135 ? -0.169 -0.229 -5.686 1.00 97.94 135 VAL A CA 1
ATOM 1074 C C . VAL A 1 135 ? 0.709 -1.158 -6.522 1.00 97.94 135 VAL A C 1
ATOM 1076 O O . VAL A 1 135 ? 0.264 -1.640 -7.571 1.00 97.94 135 VAL A O 1
ATOM 1079 N N . TYR A 1 136 ? 1.940 -1.388 -6.066 1.00 97.44 136 TYR A N 1
ATOM 1080 C CA . TYR A 1 136 ? 2.843 -2.385 -6.642 1.00 97.44 136 TYR A CA 1
ATOM 1081 C C . TYR A 1 136 ? 2.603 -3.734 -5.983 1.00 97.44 136 TYR A C 1
ATOM 1083 O O . TYR A 1 136 ? 2.465 -3.817 -4.765 1.00 97.44 136 TYR A O 1
ATOM 1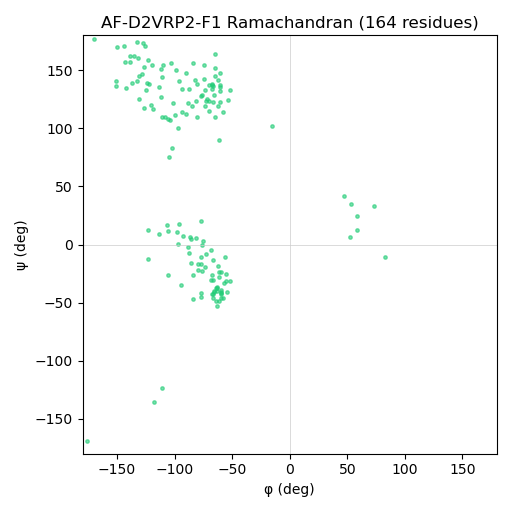091 N N . HIS A 1 137 ? 2.510 -4.794 -6.769 1.00 95.69 137 HIS A N 1
ATOM 1092 C CA . HIS A 1 137 ? 2.208 -6.134 -6.272 1.00 95.69 137 HIS A CA 1
ATOM 1093 C C . HIS A 1 137 ? 2.859 -7.195 -7.155 1.00 95.69 137 HIS A C 1
ATOM 1095 O O . HIS A 1 137 ? 3.383 -6.886 -8.226 1.00 95.69 137 HIS A O 1
ATOM 1101 N N . ARG A 1 138 ? 2.833 -8.448 -6.702 1.00 92.38 138 ARG A N 1
ATOM 1102 C CA . ARG A 1 138 ? 3.221 -9.598 -7.522 1.00 92.38 138 ARG A CA 1
ATOM 1103 C C . ARG A 1 138 ? 2.124 -10.647 -7.478 1.00 92.38 138 ARG A C 1
ATOM 1105 O O . ARG A 1 138 ? 1.472 -10.855 -6.454 1.00 92.38 138 ARG A O 1
ATOM 1112 N N . SER A 1 139 ? 1.950 -11.361 -8.583 1.00 86.69 139 SER A N 1
ATOM 1113 C CA . SER A 1 139 ? 1.141 -12.578 -8.577 1.00 86.69 139 SER A CA 1
ATOM 1114 C C . SER A 1 139 ? 1.894 -13.725 -7.895 1.00 86.69 139 SER A C 1
ATOM 1116 O O . SER A 1 139 ? 3.124 -13.777 -7.916 1.00 86.69 139 SER A O 1
ATOM 1118 N N . LEU A 1 140 ? 1.163 -14.698 -7.341 1.00 81.25 140 LEU A N 1
ATOM 1119 C CA . LEU A 1 140 ? 1.774 -15.9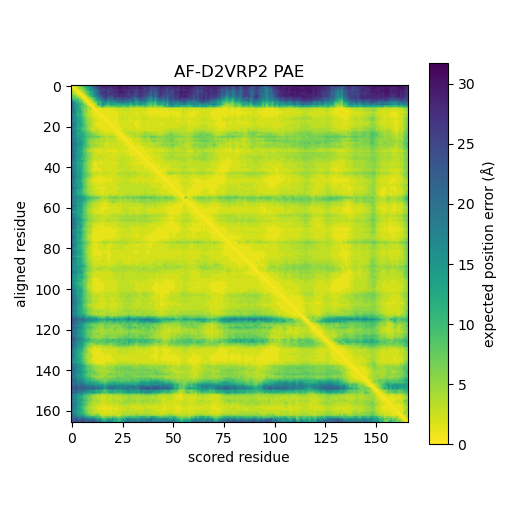25 -6.807 1.00 81.25 140 LEU A CA 1
ATOM 1120 C C . LEU A 1 140 ? 2.590 -16.674 -7.867 1.00 81.25 140 LEU A C 1
ATOM 1122 O O . LEU A 1 140 ? 3.606 -17.278 -7.541 1.00 81.25 140 LEU A O 1
ATOM 1126 N N . GLN A 1 141 ? 2.161 -16.610 -9.131 1.00 82.94 141 GLN A N 1
ATOM 1127 C CA . GLN A 1 141 ? 2.906 -17.182 -10.246 1.00 82.94 141 GLN A CA 1
ATOM 1128 C C . GLN A 1 141 ? 4.257 -16.480 -10.423 1.00 82.94 141 GLN A C 1
ATOM 1130 O O . GLN A 1 141 ? 5.279 -17.153 -10.483 1.00 82.94 141 GLN A O 1
ATOM 1135 N N . HIS A 1 142 ? 4.269 -15.144 -10.438 1.00 83.00 142 HIS A N 1
ATOM 1136 C CA . HIS A 1 142 ? 5.502 -14.364 -10.559 1.00 83.00 142 HIS A CA 1
ATOM 1137 C C . HIS A 1 142 ? 6.459 -14.665 -9.397 1.00 83.00 142 HIS A C 1
ATOM 1139 O O . HIS A 1 142 ? 7.647 -14.887 -9.611 1.00 83.00 142 HIS A O 1
ATOM 1145 N N . ILE A 1 143 ? 5.935 -14.750 -8.169 1.00 81.56 143 ILE A N 1
ATOM 1146 C CA . ILE A 1 143 ? 6.722 -15.140 -6.991 1.00 81.56 143 ILE A CA 1
ATOM 1147 C C . ILE A 1 143 ? 7.321 -16.541 -7.180 1.00 81.56 143 ILE A C 1
ATOM 1149 O O . ILE A 1 143 ? 8.509 -16.719 -6.951 1.00 81.56 143 ILE A O 1
ATOM 1153 N N . ALA A 1 144 ? 6.544 -17.525 -7.640 1.00 81.25 144 ALA A N 1
ATOM 1154 C CA . ALA A 1 144 ? 7.035 -18.891 -7.843 1.00 81.25 144 ALA A CA 1
ATOM 1155 C C . ALA A 1 144 ? 8.093 -19.011 -8.961 1.00 81.25 144 ALA A C 1
ATOM 1157 O O . ALA A 1 144 ? 8.959 -19.886 -8.902 1.00 81.25 144 ALA A O 1
ATOM 1158 N N . GLU A 1 145 ? 8.022 -18.159 -9.987 1.00 83.25 145 GLU A N 1
ATOM 1159 C CA . GLU A 1 145 ? 8.967 -18.141 -11.110 1.00 83.25 145 GLU A CA 1
ATOM 1160 C C . GLU A 1 145 ? 10.303 -17.483 -10.738 1.00 83.25 145 GLU A C 1
ATOM 1162 O O . GLU A 1 145 ? 11.368 -17.991 -11.111 1.00 83.25 145 GLU A O 1
ATOM 1167 N N . VAL A 1 146 ? 10.244 -16.374 -9.996 1.00 76.88 146 VAL A N 1
ATOM 1168 C CA . VAL A 1 146 ? 11.413 -15.577 -9.598 1.00 76.88 146 VAL A CA 1
ATOM 1169 C C . VAL A 1 146 ? 12.070 -16.150 -8.341 1.00 76.88 146 VAL A C 1
ATOM 1171 O O . VAL A 1 146 ? 13.278 -16.392 -8.332 1.00 76.88 146 VAL A O 1
ATOM 1174 N N . ASP A 1 147 ? 11.276 -16.477 -7.323 1.00 75.94 147 ASP A N 1
ATOM 1175 C CA . ASP A 1 147 ? 11.746 -16.948 -6.022 1.00 75.94 147 ASP A CA 1
ATOM 1176 C C . ASP A 1 147 ? 11.523 -18.463 -5.881 1.00 75.94 147 ASP A C 1
ATOM 1178 O O . ASP A 1 147 ? 10.644 -18.942 -5.162 1.00 75.94 147 ASP A O 1
ATOM 1182 N N . LYS A 1 148 ? 12.368 -19.255 -6.555 1.00 66.81 148 LYS A N 1
ATOM 1183 C CA . LYS A 1 148 ? 12.267 -20.732 -6.647 1.00 66.81 148 LYS A CA 1
ATOM 1184 C C . LYS A 1 148 ? 12.241 -21.494 -5.309 1.00 66.81 148 LYS A C 1
ATOM 1186 O O . LYS A 1 148 ? 11.981 -22.694 -5.312 1.00 66.81 148 LYS A O 1
ATOM 1191 N N . ASN A 1 149 ? 12.522 -20.824 -4.191 1.00 60.53 149 ASN A N 1
ATOM 1192 C CA . ASN A 1 149 ? 12.555 -21.396 -2.842 1.00 60.53 149 ASN A CA 1
ATOM 1193 C C . ASN A 1 149 ? 11.610 -20.688 -1.857 1.00 60.53 149 ASN A C 1
ATOM 1195 O O . ASN A 1 149 ? 11.741 -20.895 -0.648 1.00 60.53 149 ASN A O 1
ATOM 1199 N N . LEU A 1 150 ? 10.694 -19.833 -2.325 1.00 62.41 150 LEU A N 1
ATOM 1200 C CA . LEU A 1 150 ? 9.890 -19.053 -1.398 1.00 62.41 150 LEU A CA 1
ATOM 1201 C C . LEU A 1 150 ? 8.831 -19.913 -0.712 1.00 62.41 150 LEU A C 1
ATOM 1203 O O . LEU A 1 150 ? 7.924 -20.447 -1.347 1.00 62.41 150 LEU A O 1
ATOM 1207 N N . ASN A 1 151 ? 8.919 -19.979 0.612 1.00 71.06 151 ASN A N 1
ATOM 1208 C CA . ASN A 1 151 ? 7.791 -20.316 1.461 1.00 71.06 151 ASN A CA 1
ATOM 1209 C C . ASN A 1 151 ? 7.294 -18.989 2.060 1.00 71.06 151 ASN A C 1
ATOM 1211 O O . ASN A 1 151 ? 7.777 -18.608 3.128 1.00 71.06 151 ASN A O 1
ATOM 1215 N N . PRO A 1 152 ? 6.456 -18.218 1.333 1.00 73.81 152 PRO A N 1
ATOM 1216 C CA . PRO A 1 152 ? 6.111 -16.851 1.711 1.00 73.81 152 PRO A CA 1
ATOM 1217 C C . PRO A 1 152 ? 5.496 -16.831 3.109 1.00 73.81 152 PRO A C 1
ATOM 1219 O O . PRO A 1 152 ? 4.412 -17.374 3.337 1.00 73.81 152 PRO A O 1
ATOM 1222 N N . LEU A 1 153 ? 6.195 -16.206 4.055 1.00 86.88 153 LEU A N 1
ATOM 1223 C CA . LEU A 1 153 ? 5.709 -16.071 5.424 1.00 86.88 153 LEU A CA 1
ATOM 1224 C C . LEU A 1 153 ? 4.730 -14.906 5.472 1.00 86.88 153 LEU A C 1
ATOM 1226 O O . LEU A 1 153 ? 5.076 -13.791 5.090 1.00 86.88 153 LEU A O 1
ATOM 1230 N N . ALA A 1 154 ? 3.504 -15.146 5.926 1.00 90.44 154 ALA A N 1
ATOM 1231 C CA . ALA A 1 154 ? 2.532 -14.070 6.083 1.00 90.44 154 ALA A CA 1
ATOM 1232 C C . ALA A 1 154 ? 3.052 -13.022 7.082 1.00 90.44 154 ALA A C 1
ATOM 1234 O O . ALA A 1 154 ? 3.573 -13.365 8.147 1.00 90.44 154 ALA A O 1
ATOM 1235 N N . ILE A 1 155 ? 2.903 -11.741 6.740 1.00 90.94 155 ILE A N 1
ATOM 1236 C CA . ILE A 1 155 ? 3.239 -10.645 7.652 1.00 90.94 155 ILE A CA 1
ATOM 1237 C C . ILE A 1 155 ? 2.128 -10.522 8.705 1.00 90.94 155 ILE A C 1
ATOM 1239 O O . ILE A 1 155 ? 0.959 -10.400 8.322 1.00 90.94 155 ILE A O 1
ATOM 1243 N N . PRO A 1 156 ? 2.456 -10.505 10.014 1.00 90.06 156 PRO A N 1
ATOM 1244 C CA . PRO A 1 156 ? 1.464 -10.332 11.068 1.00 90.06 156 PRO A CA 1
ATOM 1245 C C . PRO A 1 156 ? 0.593 -9.103 10.830 1.00 90.06 156 PRO A C 1
ATOM 1247 O O . PRO A 1 156 ? 1.100 -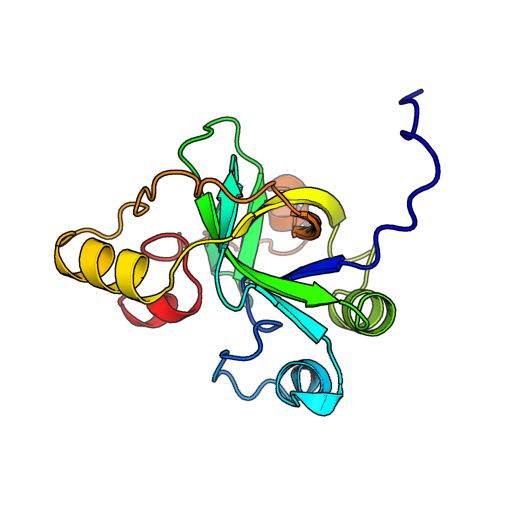8.019 10.528 1.00 90.06 156 PRO A O 1
ATOM 1250 N N . GLN A 1 157 ? -0.723 -9.274 10.965 1.00 90.44 157 GLN A N 1
ATOM 1251 C CA . GLN A 1 157 ? -1.712 -8.200 10.832 1.00 90.44 157 GLN A CA 1
ATOM 1252 C C . GLN A 1 157 ? -1.690 -7.482 9.466 1.00 90.44 157 GLN A C 1
ATOM 1254 O O . GLN A 1 157 ? -2.332 -6.442 9.318 1.00 90.44 157 GLN A O 1
ATOM 1259 N N . ASN A 1 158 ? -0.982 -8.037 8.468 1.00 93.31 158 ASN A N 1
ATOM 1260 C CA . ASN A 1 158 ? -0.785 -7.459 7.136 1.00 93.31 158 ASN A CA 1
ATOM 1261 C C . ASN A 1 158 ? -0.234 -6.013 7.151 1.00 93.31 158 ASN A C 1
ATOM 1263 O O . ASN A 1 158 ? -0.568 -5.181 6.300 1.00 93.31 158 ASN A O 1
ATOM 1267 N N . ASP A 1 159 ? 0.628 -5.709 8.119 1.00 95.06 159 ASP A N 1
ATOM 1268 C CA . ASP A 1 159 ? 1.275 -4.407 8.272 1.00 95.06 159 ASP A CA 1
ATOM 1269 C C . ASP A 1 159 ? 2.789 -4.589 8.361 1.00 95.06 159 ASP A C 1
ATOM 1271 O O . ASP A 1 159 ? 3.310 -5.204 9.290 1.00 95.06 159 ASP A O 1
ATOM 1275 N N . TRP A 1 160 ? 3.511 -4.027 7.392 1.00 94.62 160 TRP A N 1
ATOM 1276 C CA . TRP A 1 160 ? 4.960 -4.173 7.281 1.00 94.62 160 TRP A CA 1
ATOM 1277 C C . TRP A 1 160 ? 5.732 -3.745 8.534 1.00 94.62 160 TRP A C 1
ATOM 1279 O O . TRP A 1 160 ? 6.760 -4.340 8.864 1.00 94.62 160 TRP A O 1
ATOM 1289 N N . LEU A 1 161 ? 5.242 -2.762 9.292 1.00 92.50 161 LEU A N 1
ATOM 1290 C CA . LEU A 1 161 ? 5.906 -2.352 10.534 1.00 92.50 161 LEU A CA 1
ATOM 1291 C C . LEU A 1 161 ? 5.738 -3.364 11.677 1.00 92.50 161 LEU A C 1
ATOM 1293 O O . LEU A 1 161 ? 6.375 -3.236 12.722 1.00 92.50 161 LEU A O 1
ATOM 1297 N N . ARG A 1 162 ? 4.905 -4.394 11.495 1.00 89.81 162 ARG A N 1
ATOM 1298 C CA . ARG A 1 162 ? 4.709 -5.497 12.444 1.00 89.81 162 ARG A CA 1
ATOM 1299 C C . ARG A 1 162 ? 5.532 -6.741 12.108 1.00 89.81 162 ARG A C 1
ATOM 1301 O O . ARG A 1 162 ? 5.496 -7.694 12.880 1.00 89.81 162 ARG A O 1
ATOM 1308 N N . ARG A 1 163 ? 6.332 -6.719 11.036 1.00 88.44 163 ARG A N 1
ATOM 1309 C CA . ARG A 1 163 ? 7.168 -7.851 10.580 1.00 88.44 163 ARG A CA 1
ATOM 1310 C C . ARG A 1 163 ? 8.075 -8.460 11.659 1.00 88.44 163 ARG A C 1
ATOM 1312 O O . ARG A 1 163 ? 8.298 -9.659 11.653 1.00 88.44 163 ARG A O 1
ATOM 1319 N N . ASN A 1 164 ? 8.547 -7.653 12.614 1.00 78.19 164 ASN A N 1
ATOM 1320 C CA . ASN A 1 164 ? 9.455 -8.088 13.684 1.00 78.19 164 ASN A CA 1
ATOM 1321 C C . ASN A 1 164 ? 8.746 -8.778 14.868 1.00 78.19 164 ASN A C 1
ATOM 1323 O O . ASN A 1 164 ? 9.379 -9.013 15.892 1.00 78.19 164 ASN A O 1
ATOM 1327 N N . ARG A 1 165 ? 7.432 -9.034 14.790 1.00 60.12 165 ARG A N 1
ATOM 1328 C CA . ARG A 1 165 ? 6.681 -9.763 15.830 1.00 60.12 165 ARG A CA 1
ATOM 1329 C C . ARG A 1 165 ? 6.711 -11.289 15.660 1.00 60.12 165 ARG A C 1
ATOM 1331 O O . ARG A 1 165 ? 6.003 -11.970 16.395 1.00 60.12 165 ARG A O 1
ATOM 1338 N N . GLN A 1 166 ? 7.498 -11.794 14.710 1.00 52.88 166 GLN A N 1
ATOM 1339 C CA . GLN A 1 166 ? 7.727 -13.226 14.502 1.00 52.88 166 GLN A CA 1
ATOM 1340 C C . GLN A 1 166 ? 8.774 -13.788 15.467 1.00 52.88 166 GLN A C 1
ATOM 1342 O O . GLN A 1 166 ? 9.743 -13.059 15.782 1.00 52.88 166 GLN A O 1
#

InterPro domains:
  IPR009288 Gamma-glutamylcyclotransferase, AIG2-like domain [PF06094] (13-160)
  IPR013024 Gamma-glutamyl cyclotransferase-like [cd06661] (13-109)
  IPR036568 Gamma-glutamyl cyclotransferase-like superfamily [SSF110857] (11-162)